Protein 1D5D (pdb70)

Nearest PDB structures (foldseek):
  1d5d-assembly1_A  TM=1.077E+00  e=5.000E-01  unclas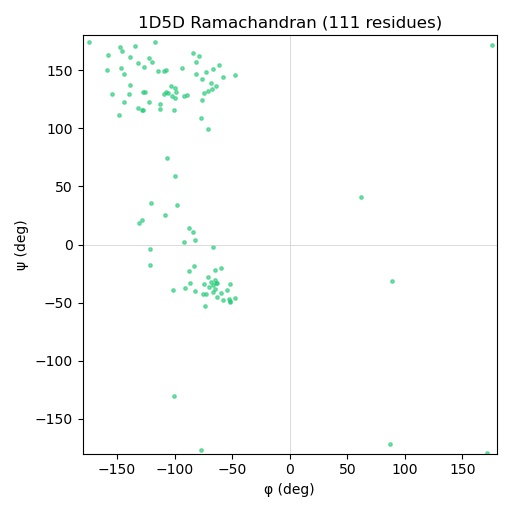sified
  1cjq-assembly1_A  TM=9.920E-01  e=6.832E-01  synthetic construct
  1cjq-assembly2_A  TM=9.920E-01  e=6.832E-01  synthetic construct
  1cjq-assembly2_A-2  TM=9.920E-01  e=6.832E-01  synthetic construct
  1fev-assembly2_A  TM=1.065E+00  e=8.634E-01  unclassified

Solvent-accessible surface area: 6721 Å² total

InterPro domains:
  IPR001427 Pancreatic ribonuclease [PR00794] (52-71)
  IPR001427 Pancreatic ribonuclease [PR00794] (72-91)
  IPR001427 Pancreatic ribonuclease [PR00794] (97-115)
  IPR001427 Pancreatic ribonuclease [PR00794] (119-141)
  IPR001427 Pancreatic ribonuclease [PTHR11437] (7-149)
  IPR023411 Ribonuclease A, active site [PS00127] (66-72)
  IPR023412 Ribonuclease A-domain [PF00074] (30-147)
  IPR023412 Ribonuclease A-domain [S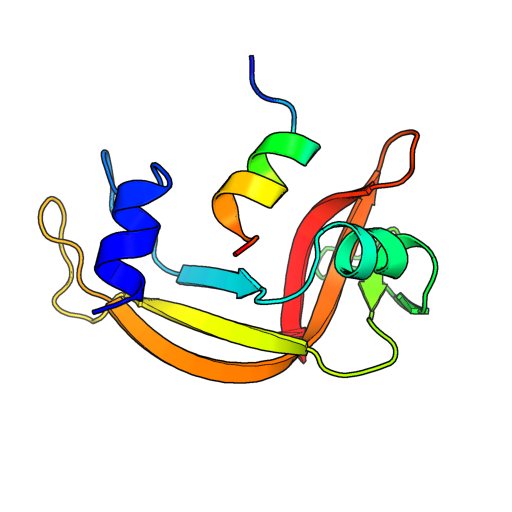M00092] (27-150)
  IPR036816 Ribonuclease A-lik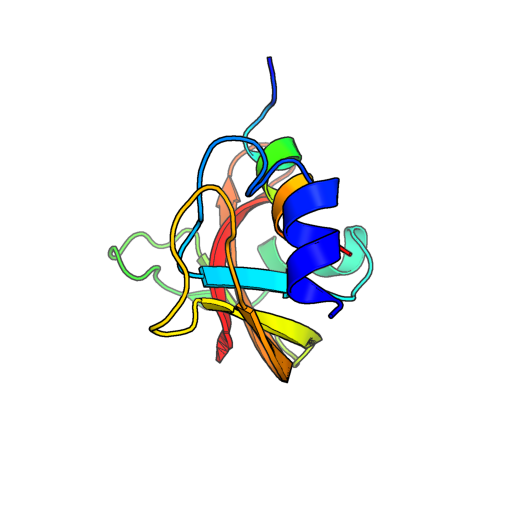e domain superfamily [G3DSA:3.10.130.10] (26-150)
  IPR036816 Ribonuclease A-like domain superfamily [SSF54076] (27-150)

Structure (mmCIF, N/CA/C/O backbone):
data_1D5D
#
_entry.id   1D5D
#
_cell.length_a   44.840
_cell.length_b   44.840
_cell.length_c   98.000
_cell.angle_alpha   90.00
_cell.angle_beta   90.00
_cell.angle_gamma   120.00
#
_symmetry.space_group_name_H-M   'P 31 2 1'
#
loop_
_entity.id
_entity.type
_entity.pdbx_description
1 polymer 'S PEPTIDE'
2 polymer 'RNASE S'
3 non-polymer 'SULFATE ION'
4 water water
#
loop_
_atom_site.group_PDB
_atom_site.id
_atom_site.type_symbol
_atom_site.label_atom_id
_atom_site.label_alt_id
_atom_site.label_comp_id
_atom_site.label_asym_id
_atom_site.label_entity_id
_atom_site.label_seq_id
_atom_site.pdbx_PDB_ins_code
_atom_site.Cartn_x
_atom_site.Cartn_y
_atom_site.Cartn_z
_atom_site.occupancy
_atom_site.B_iso_or_equiv
_atom_site.auth_seq_id
_atom_site.auth_comp_id
_atom_site.auth_asym_id
_atom_site.auth_atom_id
_atom_site.pdbx_PDB_model_num
ATOM 1 N N . LYS A 1 1 ? -12.826 8.497 19.612 1.00 57.49 1 LYS A N 1
ATOM 2 C CA . LYS A 1 1 ? -14.244 8.116 19.328 1.00 56.96 1 LYS A CA 1
ATOM 3 C C . LYS A 1 1 ? -14.411 6.591 19.323 1.00 52.61 1 LYS A C 1
ATOM 4 O O . LYS A 1 1 ? -14.700 5.980 20.356 1.00 52.75 1 LYS A O 1
ATOM 16 N N . GLU A 1 2 ? -14.218 5.991 18.151 1.00 45.53 2 GLU A N 1
ATOM 17 C CA . GLU A 1 2 ? -14.341 4.550 17.973 1.00 38.55 2 GLU A CA 1
ATOM 18 C C . GLU A 1 2 ? -12.956 3.904 18.006 1.00 33.31 2 GLU A C 1
ATOM 19 O O . GLU A 1 2 ? -12.032 4.367 17.339 1.00 35.26 2 GLU A O 1
ATOM 26 N N . THR A 1 3 ? -12.812 2.841 18.788 1.00 26.99 3 THR A N 1
ATOM 27 C CA . THR A 1 3 ? -11.536 2.139 18.884 1.00 25.37 3 THR A CA 1
ATOM 28 C C . THR A 1 3 ? -11.324 1.232 17.674 1.00 20.89 3 THR A C 1
ATOM 29 O O . THR A 1 3 ? -12.271 0.900 16.971 1.00 22.62 3 THR A O 1
ATOM 35 N N . ALA A 1 4 ? -10.079 0.823 17.454 1.00 18.60 4 ALA A N 1
ATOM 36 C CA . ALA A 1 4 ? -9.727 -0.037 16.331 1.00 19.58 4 ALA A CA 1
ATOM 37 C C . ALA A 1 4 ? -10.378 -1.394 16.463 1.00 18.68 4 ALA A C 1
ATOM 38 O O . ALA A 1 4 ? -10.685 -2.044 15.469 1.00 24.31 4 ALA A O 1
ATOM 41 N N . ALA A 1 5 ? -10.583 -1.821 17.700 1.00 17.58 5 ALA A N 1
ATOM 42 C CA . ALA A 1 5 ? -11.207 -3.107 17.961 1.00 17.57 5 ALA A CA 1
ATOM 43 C C . ALA A 1 5 ? -12.708 -3.023 17.682 1.00 16.15 5 ALA A C 1
ATOM 44 O O . ALA A 1 5 ? -13.307 -3.992 17.242 1.00 18.56 5 ALA A O 1
ATOM 47 N N . ALA A 1 6 ? -13.308 -1.863 17.941 1.00 15.56 6 ALA A N 1
ATOM 48 C CA . ALA A 1 6 ? -14.732 -1.661 17.697 1.00 13.63 6 ALA A CA 1
ATOM 49 C C . ALA A 1 6 ? -14.994 -1.560 16.198 1.00 15.49 6 ALA A C 1
ATOM 50 O O . ALA A 1 6 ? -15.961 -2.124 15.688 1.00 16.82 6 ALA A O 1
ATOM 53 N N . LYS A 1 7 ? -14.127 -0.828 15.502 1.00 16.44 7 LYS A N 1
ATOM 54 C CA . LYS A 1 7 ? -14.237 -0.629 14.057 1.00 15.66 7 LYS A CA 1
ATOM 55 C C . LYS A 1 7 ? -14.220 -1.974 13.349 1.00 17.89 7 LYS A C 1
ATOM 56 O O . LYS A 1 7 ? -15.052 -2.251 12.481 1.00 16.43 7 LYS A O 1
ATOM 66 N N . MET A 1 8 ? -13.260 -2.806 13.735 1.00 18.86 8 MET A N 1
ATOM 67 C CA . MET A 1 8 ? -13.125 -4.139 13.174 1.00 18.81 8 MET A CA 1
ATOM 68 C C . MET A 1 8 ? -14.440 -4.917 13.270 1.00 19.45 8 MET A C 1
ATOM 69 O O . MET A 1 8 ? -14.875 -5.504 12.291 1.00 22.08 8 MET A O 1
ATOM 75 N N . GLU A 1 9 ? -15.084 -4.904 14.437 1.00 20.70 9 GLU A N 1
ATOM 76 C CA . GLU A 1 9 ? -16.342 -5.636 14.629 1.00 18.50 9 GLU A CA 1
ATOM 77 C C . GLU A 1 9 ? -17.488 -5.067 13.803 1.00 17.00 9 GLU A C 1
ATOM 78 O O . GLU A 1 9 ? -18.300 -5.808 13.250 1.00 20.97 9 GLU A O 1
ATOM 85 N N . ARG A 1 10 ? -17.566 -3.748 13.734 1.00 17.84 10 ARG A N 1
ATOM 86 C CA . ARG A 1 10 ? -18.627 -3.106 12.982 1.00 16.01 10 ARG A CA 1
ATOM 87 C C . ARG A 1 10 ? -18.475 -3.337 11.478 1.00 15.43 10 ARG A C 1
ATOM 88 O O . ARG A 1 10 ? -19.452 -3.439 10.754 1.00 15.59 10 ARG A O 1
ATOM 102 N N . GLN A 1 11 ? -17.239 -3.436 11.016 1.00 16.29 11 GLN A N 1
AT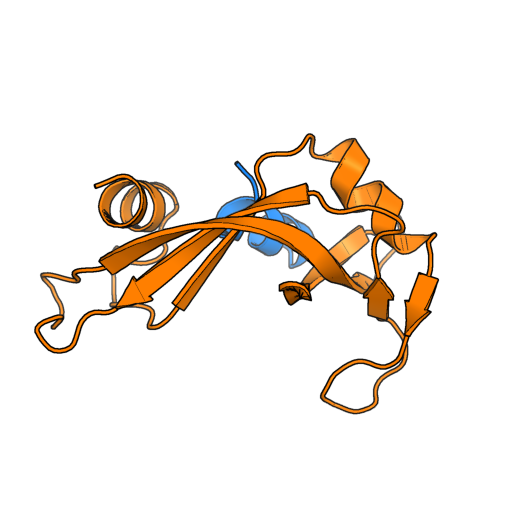OM 103 C CA . GLN A 1 11 ? -16.979 -3.622 9.598 1.00 14.89 11 GLN A CA 1
ATOM 104 C C . GLN A 1 11 ? -16.980 -5.056 9.109 1.00 12.91 11 GLN A C 1
ATOM 105 O O . GLN A 1 11 ? -17.355 -5.311 7.973 1.00 13.82 11 GLN A O 1
ATOM 114 N N . HIS A 1 12 ? -16.545 -5.988 9.956 1.00 13.75 12 HIS A N 1
ATOM 115 C CA . HIS A 1 12 ? -16.436 -7.392 9.564 1.00 12.74 12 HIS A CA 1
ATOM 116 C C . HIS A 1 12 ? -17.209 -8.454 10.329 1.00 12.62 12 HIS A C 1
ATOM 117 O O . HIS A 1 12 ? -17.154 -9.618 9.949 1.00 16.27 12 HIS A O 1
ATOM 127 N N . LEU A 1 13 ? -17.913 -8.104 11.394 1.00 12.26 13 LEU A N 1
ATOM 128 C CA . LEU A 1 13 ? -18.616 -9.141 12.140 1.00 15.30 13 LEU A CA 1
ATOM 129 C C . LEU A 1 13 ? -20.123 -9.144 11.917 1.00 17.05 13 LEU A C 1
ATOM 130 O O . LEU A 1 13 ? -20.779 -8.109 11.997 1.00 19.52 13 LEU A O 1
ATOM 136 N N . ASP A 1 14 ? -20.659 -10.320 11.617 1.00 18.06 14 ASP A N 1
ATOM 137 C CA . ASP A 1 14 ? -22.086 -10.487 11.422 1.00 18.79 14 ASP A CA 1
ATOM 138 C C . ASP A 1 14 ? -22.455 -11.849 11.983 1.00 22.62 14 ASP A C 1
ATOM 139 O O . ASP A 1 14 ? -22.865 -12.749 11.249 1.00 24.02 14 ASP A O 1
ATOM 155 N N . ASN B 2 1 ? -29.962 -7.605 -1.997 1.00 31.03 24 ASN B N 1
ATOM 156 C CA . ASN B 2 1 ? -28.537 -8.048 -2.037 1.00 29.97 24 ASN B CA 1
ATOM 157 C C . ASN B 2 1 ? -27.918 -7.810 -0.661 1.00 26.49 24 ASN B C 1
ATOM 158 O O . ASN B 2 1 ? -27.758 -6.666 -0.228 1.00 24.49 24 ASN B O 1
ATOM 168 N N . TYR B 2 2 ? -27.579 -8.896 0.025 1.00 22.95 25 TYR B N 1
ATOM 169 C CA . TYR B 2 2 ? -26.997 -8.812 1.361 1.00 20.10 25 TYR B CA 1
ATOM 170 C C . TYR B 2 2 ? -25.845 -7.804 1.476 1.00 21.75 25 TYR B C 1
ATOM 171 O O . TYR B 2 2 ? -25.800 -7.009 2.422 1.00 22.35 25 TYR B O 1
ATOM 182 N N . CYS B 2 3 ? -24.927 -7.834 0.510 1.00 20.83 26 CYS B N 1
ATOM 183 C CA . CYS B 2 3 ? -23.761 -6.947 0.518 1.00 18.02 26 CYS B CA 1
ATOM 184 C C . CYS B 2 3 ? -24.112 -5.473 0.430 1.00 17.66 26 CYS B C 1
ATOM 185 O O . CYS B 2 3 ? -23.562 -4.648 1.151 1.00 18.07 26 CYS B O 1
ATOM 189 N N . ASN B 2 4 ? -25.026 -5.134 -0.460 1.00 16.53 27 ASN B N 1
ATOM 190 C CA . ASN B 2 4 ? -25.405 -3.745 -0.599 1.00 16.64 27 ASN B CA 1
ATOM 191 C C . ASN B 2 4 ? -26.078 -3.226 0.659 1.00 17.15 27 ASN B C 1
ATOM 192 O O . ASN B 2 4 ? -25.855 -2.088 1.059 1.00 17.94 27 ASN B O 1
ATOM 200 N N . GLN B 2 5 ? -26.902 -4.063 1.281 1.00 18.76 28 GLN B N 1
ATOM 201 C CA . GLN B 2 5 ? -27.626 -3.657 2.480 1.00 19.52 28 GLN B CA 1
ATOM 202 C C . GLN B 2 5 ? -26.761 -3.604 3.736 1.00 19.83 28 GLN B C 1
ATOM 203 O O . GLN B 2 5 ? -26.872 -2.662 4.522 1.00 18.43 28 GLN B O 1
ATOM 212 N N . MET B 2 6 ? -25.898 -4.601 3.921 1.00 20.30 29 MET B N 1
ATOM 213 C CA . MET B 2 6 ? -25.024 -4.647 5.094 1.00 18.64 29 MET B CA 1
ATOM 214 C C . MET B 2 6 ? -23.938 -3.570 5.060 1.00 20.65 29 MET B C 1
ATOM 215 O O . MET B 2 6 ? -23.566 -3.007 6.092 1.00 24.28 29 MET B O 1
ATOM 221 N N . MET B 2 7 ? -23.421 -3.294 3.868 1.00 20.89 30 MET B N 1
ATOM 222 C CA . MET B 2 7 ? -22.384 -2.284 3.707 1.00 16.40 30 MET B CA 1
ATOM 223 C C . MET B 2 7 ? -22.981 -0.919 4.034 1.00 17.53 30 MET B C 1
ATOM 224 O O . MET B 2 7 ? -22.318 -0.045 4.586 1.00 14.89 30 MET B O 1
ATOM 230 N N . LYS B 2 8 ? -24.247 -0.748 3.681 1.00 19.68 31 LYS B N 1
ATOM 231 C CA . LYS B 2 8 ? -24.957 0.492 3.936 1.00 23.86 31 LYS B CA 1
ATOM 232 C C . LYS B 2 8 ? -25.281 0.585 5.422 1.00 22.89 31 LYS B C 1
ATOM 233 O O . LYS B 2 8 ? -24.955 1.576 6.075 1.00 23.66 31 LYS B O 1
ATOM 243 N N . SER B 2 9 ? -25.910 -0.468 5.942 1.00 21.48 32 SER B N 1
ATOM 244 C CA . SER B 2 9 ? -26.297 -0.551 7.349 1.00 21.08 32 SER B CA 1
ATOM 245 C C . SER B 2 9 ? -25.152 -0.329 8.330 1.00 20.27 32 SER B C 1
ATOM 246 O O . SER B 2 9 ? -25.333 0.310 9.369 1.00 20.12 32 SER B O 1
ATOM 251 N N . ARG B 2 10 ? -23.977 -0.857 7.997 1.00 21.20 33 ARG B N 1
ATOM 252 C CA . ARG B 2 10 ? -22.820 -0.749 8.871 1.00 18.22 33 ARG B CA 1
ATOM 253 C C . ARG B 2 10 ? -21.990 0.503 8.674 1.00 20.98 33 ARG B C 1
ATOM 254 O O . ARG B 2 10 ? -20.867 0.590 9.174 1.00 22.27 33 ARG B O 1
ATOM 268 N N . ASN B 2 11 ? -22.549 1.476 7.957 1.00 22.75 34 ASN B N 1
ATOM 269 C CA . ASN B 2 11 ? -21.867 2.746 7.714 1.00 22.72 34 ASN B CA 1
ATOM 270 C C . ASN B 2 11 ? -20.562 2.569 6.945 1.00 22.32 34 ASN B C 1
ATOM 271 O O . ASN B 2 11 ? -19.556 3.222 7.236 1.00 18.97 34 ASN B O 1
ATOM 279 N N . LEU B 2 12 ? -20.581 1.683 5.956 1.00 22.69 35 LEU B N 1
ATOM 280 C CA . LEU B 2 12 ? -19.395 1.443 5.152 1.00 18.30 35 LEU B CA 1
ATOM 281 C C . LEU B 2 12 ? -19.542 2.179 3.821 1.00 21.72 35 LEU B C 1
ATOM 282 O O . LEU B 2 12 ? -18.585 2.759 3.316 1.00 22.09 35 LEU B O 1
ATOM 288 N N . THR B 2 13 ? -20.744 2.171 3.258 1.00 23.19 36 THR B N 1
ATOM 289 C CA . THR B 2 13 ? -20.958 2.838 1.986 1.00 25.45 36 THR B CA 1
ATOM 290 C C . THR B 2 13 ? -22.008 3.935 2.044 1.00 27.07 36 THR B C 1
ATOM 291 O O . THR B 2 13 ? -22.756 4.135 1.086 1.00 27.28 36 THR B O 1
ATOM 297 N N . LYS B 2 14 ? -22.067 4.648 3.162 1.00 25.32 37 LYS B N 1
ATOM 298 C CA . LYS B 2 14 ? -23.030 5.721 3.299 1.00 23.20 37 LYS B CA 1
ATOM 299 C C . LYS B 2 14 ? -22.463 7.027 2.763 1.00 22.07 37 LYS B C 1
ATOM 300 O O . LYS B 2 14 ? -23.214 7.925 2.394 1.00 23.90 37 LYS B O 1
ATOM 310 N N . ASP B 2 15 ? -21.139 7.135 2.704 1.00 22.52 38 ASP B N 1
ATOM 311 C CA . ASP B 2 15 ? -20.511 8.360 2.207 1.00 22.20 38 ASP B CA 1
ATOM 312 C C . ASP B 2 15 ? -19.430 8.090 1.163 1.00 21.32 38 ASP B C 1
ATOM 313 O O . ASP B 2 15 ? -18.600 8.953 0.883 1.00 21.15 38 ASP B O 1
ATOM 319 N N . ARG B 2 16 ? -19.458 6.895 0.583 1.00 20.42 39 ARG B N 1
ATOM 320 C CA . ARG B 2 16 ? -18.484 6.499 -0.424 1.00 21.93 39 ARG B CA 1
ATOM 321 C C . ARG B 2 16 ? -18.758 5.048 -0.787 1.00 22.30 39 ARG B C 1
ATOM 322 O O . ARG B 2 16 ? -19.570 4.392 -0.136 1.00 23.29 39 ARG B O 1
ATOM 336 N N . CYS B 2 17 ? -18.084 4.550 -1.822 1.00 18.58 40 CYS B N 1
ATOM 337 C CA . CYS B 2 17 ? -18.231 3.154 -2.216 1.00 20.07 40 CYS B CA 1
ATOM 338 C C . CYS B 2 17 ? -16.894 2.485 -1.923 1.00 19.81 40 CYS B C 1
ATOM 339 O O . CYS B 2 17 ? -15.862 2.903 -2.435 1.00 17.75 40 CYS B O 1
ATOM 343 N N . LYS B 2 18 ? -16.919 1.468 -1.070 1.00 23.78 41 LYS B N 1
ATOM 344 C CA . LYS B 2 18 ? -15.716 0.728 -0.697 1.00 24.98 41 LYS B CA 1
ATOM 345 C C . LYS B 2 18 ? -15.592 -0.457 -1.662 1.00 25.68 41 LYS B C 1
ATOM 346 O O . LYS B 2 18 ? -16.536 -1.223 -1.827 1.00 32.31 41 LYS B O 1
ATOM 356 N N . PRO B 2 19 ? -14.423 -0.621 -2.306 1.00 26.06 42 PRO B N 1
ATOM 357 C CA . PRO B 2 19 ? -14.166 -1.707 -3.266 1.00 25.76 42 PRO B CA 1
ATOM 358 C C . PRO B 2 19 ? -14.462 -3.134 -2.803 1.00 24.47 42 PRO B C 1
ATOM 359 O O . PRO B 2 19 ? -15.123 -3.897 -3.507 1.00 25.33 42 PRO B O 1
ATOM 363 N N . VAL B 2 20 ? -13.960 -3.501 -1.630 1.00 20.08 43 VAL B N 1
ATOM 364 C CA . VAL B 2 20 ? -14.172 -4.844 -1.116 1.00 20.26 43 VAL B CA 1
ATOM 365 C C . VAL B 2 20 ? -14.275 -4.860 0.399 1.00 20.64 43 VAL B C 1
ATOM 366 O O . VAL B 2 20 ? -13.709 -4.018 1.077 1.00 13.52 43 VAL B O 1
ATOM 371 N N . ASN B 2 21 ? -15.003 -5.833 0.925 1.00 22.10 44 ASN B N 1
ATOM 372 C CA . ASN B 2 21 ? -15.146 -5.981 2.362 1.00 19.89 44 ASN B CA 1
ATOM 373 C C . ASN B 2 21 ? -15.567 -7.418 2.663 1.00 19.76 44 ASN B C 1
ATOM 374 O O . ASN B 2 21 ? -16.223 -8.051 1.841 1.00 20.87 44 ASN B O 1
ATOM 382 N N . THR B 2 22 ? -15.178 -7.931 3.828 1.00 16.28 45 THR B N 1
ATOM 383 C CA . THR B 2 22 ? -15.529 -9.289 4.214 1.00 16.83 45 THR B CA 1
ATOM 384 C C . THR B 2 22 ? -16.232 -9.351 5.564 1.00 18.32 45 THR B C 1
ATOM 385 O O . THR B 2 22 ? -15.779 -8.749 6.5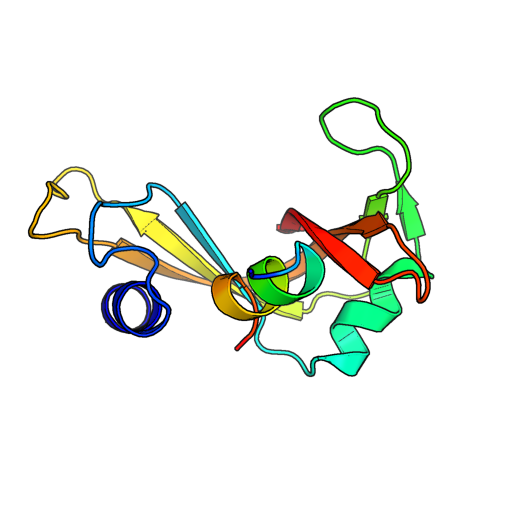46 1.00 16.58 45 THR B O 1
ATOM 391 N N . PHE B 2 23 ? -17.348 -10.083 5.589 1.00 16.77 46 PHE B N 1
ATOM 392 C CA . PHE B 2 23 ? -18.153 -10.283 6.791 1.00 13.90 46 PHE B CA 1
ATOM 393 C C . PHE B 2 23 ? -17.975 -11.719 7.296 1.00 13.18 46 PHE B C 1
ATOM 394 O O . PHE B 2 23 ? -18.073 -12.668 6.525 1.00 8.69 46 PHE B O 1
ATOM 403 N N . VAL B 2 24 ? -17.716 -11.877 8.590 1.00 13.06 47 VAL B N 1
ATOM 404 C CA . VAL B 2 24 ? -17.546 -13.209 9.182 1.00 12.61 47 VAL B CA 1
ATOM 405 C C . VAL B 2 24 ? -18.834 -13.572 9.926 1.00 12.46 47 VAL B C 1
ATOM 406 O O . VAL B 2 24 ? -19.325 -12.800 10.752 1.00 14.13 47 VAL B O 1
ATOM 411 N N . HIS B 2 25 ? -19.387 -14.740 9.618 1.00 14.36 48 HIS B N 1
ATOM 412 C CA . HIS B 2 25 ? -20.623 -15.185 10.251 1.00 18.45 48 HIS B CA 1
ATOM 413 C C . HIS B 2 25 ? -20.340 -16.161 11.370 1.00 21.69 48 HIS B C 1
ATOM 414 O O . HIS B 2 25 ? -20.805 -17.303 11.335 1.00 23.93 48 HIS B O 1
ATOM 424 N N . GLU B 2 26 ? -19.568 -15.719 12.357 1.00 21.40 49 GLU B N 1
ATOM 425 C CA . GLU B 2 26 ? -19.246 -16.560 13.503 1.00 20.42 49 GLU B CA 1
ATOM 426 C C . GLU B 2 26 ? -19.441 -15.707 14.748 1.00 17.89 49 GLU B C 1
ATOM 427 O O . GLU B 2 26 ? -19.641 -14.499 14.643 1.00 15.97 49 GLU B O 1
ATOM 434 N N . SER B 2 27 ? -19.385 -16.325 15.921 1.00 18.00 50 SER B N 1
ATOM 435 C CA . SER B 2 27 ? -19.566 -15.573 17.154 1.00 18.02 50 SER B CA 1
ATOM 436 C C . SER B 2 27 ? -18.351 -14.693 17.463 1.00 16.66 50 SER B C 1
ATOM 437 O O . SER B 2 27 ? -17.219 -15.025 17.115 1.00 20.54 50 SER B O 1
ATOM 442 N N . LEU B 2 28 ? -18.598 -13.557 18.108 1.00 15.93 51 LEU B N 1
ATOM 443 C CA . LEU B 2 28 ? -17.532 -12.625 18.456 1.00 15.43 51 LEU B CA 1
ATOM 444 C C . LEU B 2 28 ? -16.396 -13.303 19.199 1.00 14.68 51 LEU B C 1
ATOM 445 O O . LEU B 2 28 ? -15.233 -13.118 18.856 1.00 17.68 51 LEU B O 1
ATOM 451 N N . ALA B 2 29 ? -16.735 -14.084 20.218 1.00 14.93 52 ALA B N 1
ATOM 452 C CA . ALA B 2 29 ? -15.729 -14.766 21.020 1.00 14.19 52 ALA B CA 1
ATOM 453 C C . ALA B 2 29 ? -14.930 -15.794 20.231 1.00 11.83 52 ALA B C 1
ATOM 454 O O . ALA B 2 29 ? -13.750 -16.000 20.495 1.00 14.61 52 ALA B O 1
ATOM 457 N N . ASP B 2 30 ? -15.570 -16.433 19.259 1.00 10.40 53 ASP B N 1
ATOM 458 C CA . ASP B 2 30 ? -14.899 -17.438 18.448 1.00 10.90 53 ASP B CA 1
ATOM 459 C C . ASP B 2 30 ? -13.881 -16.819 17.507 1.00 11.03 53 ASP B C 1
ATOM 460 O O . ASP B 2 30 ? -12.909 -17.463 17.128 1.00 13.89 53 ASP B O 1
ATOM 466 N N . VAL B 2 31 ? -14.121 -15.575 17.113 1.00 14.46 54 VAL B N 1
ATOM 467 C CA . VAL B 2 31 ? -13.217 -14.859 16.224 1.00 14.67 54 VAL B CA 1
ATOM 468 C C . VAL B 2 31 ? -12.065 -14.263 17.033 1.00 14.13 54 VAL B C 1
ATOM 469 O O . VAL B 2 31 ? -10.916 -14.286 16.591 1.00 17.55 54 VAL B O 1
ATOM 474 N N . GLN B 2 32 ? -12.376 -13.736 18.218 1.00 13.35 55 GLN B N 1
ATOM 475 C CA . GLN B 2 32 ? -11.358 -13.156 19.096 1.00 15.77 55 GLN B CA 1
ATOM 476 C C . GLN B 2 32 ? -10.381 -14.253 19.508 1.00 15.21 55 GLN B C 1
ATOM 477 O O . GLN B 2 32 ? -9.188 -14.006 19.684 1.00 19.93 55 GLN B O 1
ATOM 486 N N . ALA B 2 33 ? -10.898 -15.470 19.646 1.00 14.69 56 ALA B N 1
ATOM 487 C CA . ALA B 2 33 ? -10.079 -16.621 20.015 1.00 13.64 56 ALA B CA 1
ATOM 488 C C . ALA B 2 33 ? -8.958 -16.894 19.007 1.00 14.03 56 ALA B C 1
ATOM 489 O O . ALA B 2 33 ? -7.979 -17.567 19.334 1.00 16.41 56 ALA B O 1
ATOM 492 N N . VAL B 2 34 ? -9.091 -16.380 17.784 1.00 16.29 57 VAL B N 1
ATOM 493 C CA . VAL B 2 34 ? -8.066 -16.610 16.767 1.00 13.61 57 VAL B CA 1
ATOM 494 C C . VAL B 2 34 ? -6.724 -15.971 17.135 1.00 13.13 57 VAL B C 1
ATOM 495 O O . VAL B 2 34 ? -5.680 -16.401 16.661 1.00 16.95 57 VAL B O 1
ATOM 500 N N . CYS B 2 35 ? -6.748 -14.968 18.008 1.00 14.60 58 CYS B N 1
ATOM 501 C CA . CYS B 2 35 ? -5.517 -14.283 18.410 1.00 15.58 58 CYS B CA 1
ATOM 502 C C . CYS B 2 35 ? -4.537 -15.128 19.209 1.00 17.39 58 CYS B C 1
ATOM 503 O O . CYS B 2 35 ? -3.457 -14.653 19.577 1.00 18.16 58 CYS B O 1
ATOM 507 N N . SER B 2 36 ? -4.913 -16.369 19.492 1.00 15.48 59 SER B N 1
ATOM 508 C CA . SER B 2 36 ? -4.024 -17.262 20.215 1.00 15.59 59 SER B CA 1
ATOM 509 C C . SER B 2 36 ? -3.887 -18.583 19.453 1.00 15.40 59 SER B C 1
ATOM 510 O O . SER B 2 36 ? -3.517 -19.611 20.015 1.00 16.34 59 SER B O 1
ATOM 515 N N . GLN B 2 37 ? -4.179 -18.552 18.159 1.00 16.62 60 GLN B N 1
ATOM 516 C CA . GLN B 2 37 ? -4.063 -19.756 17.367 1.00 18.57 60 GLN B CA 1
ATOM 517 C C . GLN B 2 37 ? -2.760 -19.777 16.559 1.00 22.92 60 GLN B C 1
ATOM 518 O O . GLN B 2 37 ? -1.694 -19.524 17.127 1.00 27.03 60 GLN B O 1
ATOM 527 N N . LYS B 2 38 ? -2.812 -20.057 15.260 1.00 23.73 61 LYS B N 1
ATOM 528 C CA . LYS B 2 38 ? -1.575 -20.119 14.478 1.00 23.43 61 LYS B CA 1
ATOM 529 C C . LYS B 2 38 ? -0.944 -18.781 14.076 1.00 25.76 61 LYS B C 1
ATOM 530 O O . LYS B 2 38 ? -1.459 -18.065 13.224 1.00 23.92 61 LYS B O 1
ATOM 540 N N . ASN B 2 39 ? 0.189 -18.460 14.693 1.00 27.20 62 ASN B N 1
ATOM 541 C CA . ASN B 2 39 ? 0.901 -17.227 14.387 1.00 27.92 62 ASN B CA 1
ATOM 542 C C . ASN B 2 39 ? 1.536 -17.311 13.006 1.00 26.56 62 ASN B C 1
ATOM 543 O O . ASN B 2 39 ? 2.197 -18.284 12.663 1.00 29.21 62 ASN B O 1
ATOM 551 N N . VAL B 2 40 ? 1.338 -16.273 12.217 1.00 26.90 63 VAL B N 1
ATOM 552 C CA . VAL B 2 40 ? 1.893 -16.235 10.883 1.00 26.59 63 VAL B CA 1
ATOM 553 C C . VAL B 2 40 ? 2.246 -14.783 10.603 1.00 28.53 63 VAL B C 1
ATOM 554 O O . VAL B 2 40 ? 1.832 -13.891 11.350 1.00 29.18 63 VAL B O 1
ATOM 559 N N . ALA B 2 41 ? 3.019 -14.541 9.549 1.00 28.18 64 ALA B N 1
ATOM 560 C CA . ALA B 2 41 ? 3.405 -13.176 9.196 1.00 27.82 64 ALA B CA 1
ATOM 561 C C . ALA B 2 41 ? 2.291 -12.494 8.411 1.00 27.66 64 ALA B C 1
ATOM 562 O O . ALA B 2 41 ? 1.567 -13.140 7.660 1.00 31.21 64 ALA B O 1
ATOM 565 N N . CYS B 2 42 ? 2.154 -11.185 8.591 1.00 27.12 65 CYS B N 1
ATOM 566 C CA . CYS B 2 42 ? 1.146 -10.408 7.879 1.00 25.19 65 CYS B CA 1
ATOM 567 C C . CYS B 2 42 ? 1.740 -10.046 6.515 1.00 28.30 65 CYS B C 1
ATOM 568 O O . CYS B 2 42 ? 2.948 -10.169 6.318 1.00 28.58 65 CYS B O 1
ATOM 572 N N . LYS B 2 43 ? 0.898 -9.608 5.582 1.00 29.89 66 LYS B N 1
ATOM 573 C CA . LYS B 2 43 ? 1.350 -9.224 4.244 1.00 32.60 66 LYS B CA 1
ATOM 574 C C . LYS B 2 43 ? 2.498 -8.215 4.292 1.00 35.52 66 LYS B C 1
ATOM 575 O O . LYS B 2 43 ? 3.390 -8.224 3.442 1.00 39.12 66 LYS B O 1
ATOM 585 N N . ASN B 2 44 ? 2.464 -7.341 5.289 1.00 37.50 67 ASN B N 1
ATOM 586 C CA . ASN B 2 44 ? 3.488 -6.322 5.447 1.00 41.89 67 ASN B CA 1
ATOM 587 C C . ASN B 2 44 ? 4.712 -6.859 6.181 1.00 45.05 67 ASN B C 1
ATOM 588 O O . ASN B 2 44 ? 5.585 -6.091 6.592 1.00 47.17 67 ASN B O 1
ATOM 596 N N . GLY B 2 45 ? 4.769 -8.175 6.355 1.00 47.13 68 GLY B N 1
ATOM 597 C CA . GLY B 2 45 ? 5.894 -8.775 7.046 1.00 45.25 68 GLY B CA 1
ATOM 598 C C . GLY B 2 45 ? 5.713 -8.873 8.549 1.00 45.62 68 GLY B C 1
ATOM 599 O O . GLY B 2 45 ? 6.233 -9.804 9.164 1.00 48.17 68 GLY B O 1
ATOM 601 N N . GLN B 2 46 ? 4.989 -7.921 9.142 1.00 46.22 69 GLN B N 1
ATOM 602 C CA . GLN B 2 46 ? 4.741 -7.910 10.591 1.00 43.09 69 GLN B CA 1
ATOM 603 C C . GLN B 2 46 ? 4.304 -9.296 11.060 1.00 41.60 69 GLN B C 1
ATOM 604 O O . GLN B 2 46 ? 3.618 -10.007 10.332 1.00 40.61 69 GLN B O 1
ATOM 613 N N . THR B 2 47 ? 4.685 -9.684 12.272 1.00 39.47 70 THR B N 1
ATOM 614 C CA . THR B 2 47 ? 4.325 -11.011 12.747 1.00 41.69 70 THR B CA 1
ATOM 615 C C . THR B 2 47 ? 3.261 -11.108 13.833 1.00 38.16 70 THR B C 1
ATOM 616 O O . THR B 2 47 ? 3.230 -12.078 14.592 1.00 39.50 70 THR B O 1
ATOM 622 N N . ASN B 2 48 ? 2.382 -10.119 13.915 1.00 33.65 71 ASN B N 1
ATOM 623 C CA . ASN B 2 48 ? 1.323 -10.185 14.907 1.00 27.87 71 ASN B CA 1
ATOM 624 C C . ASN B 2 48 ? 0.044 -10.691 14.242 1.00 26.51 71 ASN B C 1
ATOM 625 O O . ASN B 2 48 ? -1.058 -10.285 14.606 1.00 24.55 71 ASN B O 1
ATOM 633 N N . CYS B 2 49 ? 0.198 -11.585 13.265 1.00 26.04 72 CYS B N 1
ATOM 634 C CA . CYS B 2 49 ? -0.953 -12.152 12.564 1.00 23.08 72 CYS B CA 1
ATOM 635 C C . CYS B 2 49 ? -1.186 -13.599 12.968 1.00 21.62 72 CYS B C 1
ATOM 636 O O . CYS B 2 49 ? -0.246 -14.315 13.319 1.00 20.69 72 CYS B O 1
ATOM 640 N N . TYR B 2 50 ? -2.449 -14.018 12.921 1.00 19.18 73 TYR B N 1
ATOM 641 C CA . TYR B 2 50 ? -2.826 -15.366 13.310 1.00 18.92 73 TYR B CA 1
ATOM 642 C C . TYR B 2 50 ? -3.864 -15.972 12.381 1.00 17.02 73 TYR B C 1
ATOM 643 O O . TYR B 2 50 ? -4.838 -15.318 11.991 1.00 15.88 73 TYR B O 1
ATOM 654 N N . GLN B 2 51 ? -3.655 -17.241 12.055 1.00 17.78 74 GLN B N 1
ATOM 655 C CA . GLN B 2 51 ? -4.541 -17.985 11.174 1.00 18.96 74 GLN B CA 1
ATOM 656 C C . GLN B 2 51 ? -5.439 -18.946 11.954 1.00 19.98 74 GLN B C 1
ATOM 657 O O . GLN B 2 51 ? -4.980 -19.641 12.855 1.00 21.37 74 GLN B O 1
ATOM 666 N N . SER B 2 52 ? -6.719 -18.993 11.599 1.00 18.78 75 SER B N 1
ATOM 667 C CA . SER B 2 52 ? -7.647 -19.886 12.279 1.00 17.20 75 SER B CA 1
ATOM 668 C C . SER B 2 52 ? -7.327 -21.346 11.957 1.00 18.58 75 SER B C 1
ATOM 669 O O . SER B 2 52 ? -7.006 -21.687 10.815 1.00 18.17 75 SER B O 1
ATOM 674 N N . TYR B 2 53 ? -7.409 -22.207 12.966 1.00 18.08 76 TYR B N 1
ATOM 675 C CA . TYR B 2 53 ? -7.129 -23.624 12.771 1.00 17.51 76 TYR B CA 1
ATOM 676 C C . TYR B 2 53 ? -8.087 -24.206 11.744 1.00 16.47 76 TYR B C 1
ATOM 677 O O . TYR B 2 53 ? -7.685 -25.008 10.896 1.00 18.48 76 TYR B O 1
ATOM 688 N N . SER B 2 54 ? -9.356 -23.807 11.836 1.00 17.80 77 SER B N 1
ATOM 689 C CA . SER B 2 54 ? -10.383 -24.279 10.910 1.00 17.32 77 SER B CA 1
ATOM 690 C C . SER B 2 54 ? -11.002 -23.151 10.077 1.00 15.83 77 SER B C 1
ATOM 691 O O . SER B 2 54 ? -10.720 -21.971 10.278 1.00 12.32 77 SER B O 1
ATOM 696 N N . THR B 2 55 ? -11.848 -23.537 9.131 1.00 17.51 78 THR B N 1
ATOM 697 C CA . THR B 2 55 ? -12.503 -22.592 8.241 1.00 18.06 78 THR B CA 1
ATOM 698 C C . THR B 2 55 ? -13.715 -21.975 8.918 1.00 18.87 78 THR B C 1
ATOM 699 O O . THR B 2 55 ? -14.269 -22.543 9.859 1.00 22.38 78 THR B O 1
ATOM 705 N N . MET B 2 56 ? -14.118 -20.802 8.439 1.00 17.19 79 MET B N 1
ATOM 706 C CA . MET B 2 56 ? -15.262 -20.109 8.999 1.00 17.73 79 MET B CA 1
ATOM 707 C C . MET B 2 56 ? -16.162 -19.675 7.863 1.00 15.31 79 MET B C 1
ATOM 708 O O . MET B 2 56 ? -15.710 -19.531 6.733 1.00 16.80 79 MET B O 1
ATOM 714 N N . SER B 2 57 ? -17.438 -19.479 8.159 1.00 15.17 80 SER B N 1
ATOM 715 C CA . SER B 2 57 ? -18.397 -19.055 7.148 1.00 17.56 80 SER B CA 1
ATOM 716 C C . SER B 2 57 ? -18.222 -17.565 6.853 1.00 17.87 80 SER B C 1
ATOM 717 O O . SER B 2 57 ? -18.275 -16.732 7.759 1.00 16.59 80 SER B O 1
ATOM 722 N N . ILE B 2 58 ? -18.002 -17.215 5.594 1.00 16.38 81 ILE B N 1
ATOM 723 C CA . ILE B 2 58 ? -17.830 -15.807 5.281 1.00 17.16 81 ILE B CA 1
ATOM 724 C C . ILE B 2 58 ? -18.531 -15.374 4.009 1.00 16.20 81 ILE B C 1
ATOM 725 O O . ILE B 2 58 ? -18.903 -16.194 3.184 1.00 17.00 81 ILE B O 1
ATOM 731 N N . THR B 2 59 ? -18.727 -14.069 3.877 1.00 14.74 82 THR B N 1
ATOM 732 C CA . THR B 2 59 ? -19.351 -13.496 2.696 1.00 16.18 82 THR B CA 1
ATOM 733 C C . THR B 2 59 ? -18.436 -12.390 2.177 1.00 17.26 82 THR B C 1
ATOM 734 O O . THR B 2 59 ? -18.198 -11.388 2.857 1.00 18.42 82 THR B O 1
ATOM 740 N N . ASP B 2 60 ? -17.909 -12.591 0.975 1.00 19.13 83 ASP B N 1
ATOM 741 C CA . ASP B 2 60 ? -17.029 -11.619 0.353 1.00 15.70 83 ASP B CA 1
ATOM 742 C C . ASP B 2 60 ? -17.863 -10.632 -0.461 1.00 16.84 83 ASP B C 1
ATOM 743 O O . ASP B 2 60 ? -18.687 -11.039 -1.274 1.00 18.52 83 ASP B O 1
ATOM 749 N N . CYS B 2 61 ? -17.658 -9.336 -0.230 1.00 18.76 84 CYS B N 1
ATOM 750 C CA . CYS B 2 61 ? -18.392 -8.298 -0.951 1.00 18.53 84 CYS B CA 1
ATOM 751 C C . CYS B 2 61 ? -17.435 -7.535 -1.855 1.00 18.21 84 CYS B C 1
ATOM 752 O O . CYS B 2 61 ? -16.508 -6.881 -1.371 1.00 19.53 84 CYS B O 1
ATOM 756 N N . ARG B 2 62 ? -17.675 -7.617 -3.165 1.00 20.05 85 ARG B N 1
ATOM 757 C CA . ARG B 2 62 ? -16.830 -6.968 -4.169 1.00 16.16 85 ARG B CA 1
ATOM 758 C C . ARG B 2 62 ? -17.639 -6.100 -5.136 1.00 17.66 85 ARG B C 1
ATOM 759 O O . ARG B 2 62 ? -18.656 -6.535 -5.683 1.00 16.77 85 ARG B O 1
ATOM 773 N N . GLU B 2 63 ? -17.172 -4.869 -5.334 1.00 18.56 86 GLU B N 1
ATOM 774 C CA . GLU B 2 63 ? -17.824 -3.901 -6.217 1.00 23.56 86 GLU B CA 1
ATOM 775 C C . GLU B 2 63 ? -17.828 -4.340 -7.676 1.00 23.90 86 GLU B C 1
ATOM 776 O O . GLU B 2 63 ? -16.822 -4.814 -8.187 1.00 29.05 86 GLU B O 1
ATOM 783 N N . THR B 2 64 ? -18.950 -4.168 -8.357 1.00 23.85 87 THR B N 1
ATOM 784 C CA . THR B 2 64 ? -18.996 -4.533 -9.760 1.00 27.72 87 THR B CA 1
ATOM 785 C C . THR B 2 64 ? -18.286 -3.441 -10.566 1.00 29.39 87 THR B C 1
ATOM 786 O O . THR B 2 64 ? -17.737 -2.495 -10.000 1.00 26.88 87 THR B O 1
ATOM 792 N N . GLY B 2 65 ? -18.282 -3.578 -11.885 1.00 35.02 88 GLY B N 1
ATOM 793 C CA . GLY B 2 65 ? -17.632 -2.581 -12.714 1.00 36.94 88 GLY B CA 1
ATOM 794 C C . GLY B 2 65 ? -18.540 -1.394 -12.966 1.00 39.92 88 GLY B C 1
ATOM 795 O O . GLY B 2 65 ? -18.083 -0.317 -13.336 1.00 37.29 88 GLY B O 1
ATOM 797 N N . SER B 2 66 ? -19.835 -1.599 -12.753 1.00 44.75 89 SER B N 1
ATOM 798 C CA . SER B 2 66 ? -20.839 -0.560 -12.955 1.00 49.60 89 SER B CA 1
ATOM 799 C C . SER B 2 66 ? -21.103 0.238 -11.677 1.00 51.19 89 SER B C 1
ATOM 800 O O . SER B 2 66 ? -21.952 1.129 -11.653 1.00 54.99 89 SER B O 1
ATOM 805 N N . SER B 2 67 ? -20.381 -0.085 -10.613 1.00 46.90 90 SER B N 1
ATOM 806 C CA . SER B 2 67 ? -20.563 0.611 -9.352 1.00 40.93 90 SER B CA 1
ATOM 807 C C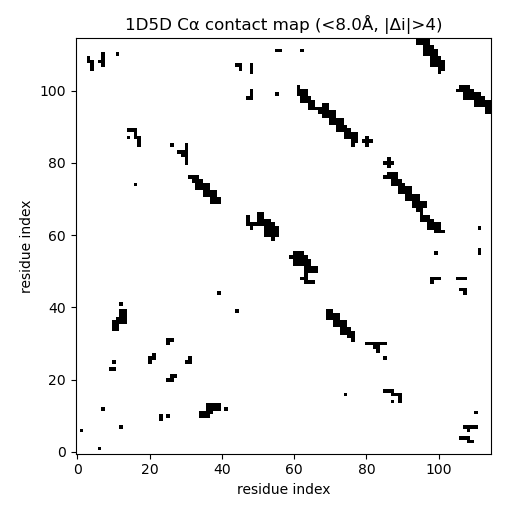 . SER B 2 67 ? -19.945 2.006 -9.396 1.00 37.77 90 SER B C 1
ATOM 808 O O . SER B 2 67 ? -18.787 2.180 -9.803 1.00 32.20 90 SER B O 1
ATOM 813 N N . LYS B 2 68 ? -20.741 2.988 -8.975 1.00 35.54 91 LYS B N 1
ATOM 814 C CA . LYS B 2 68 ? -20.327 4.386 -8.914 1.00 33.61 91 LYS B CA 1
ATOM 815 C C . LYS B 2 68 ? -21.139 5.126 -7.854 1.00 29.82 91 LYS B C 1
ATOM 816 O O . LYS B 2 68 ? -22.364 5.050 -7.840 1.00 30.18 91 LYS B O 1
ATOM 826 N N . TYR B 2 69 ? -20.455 5.833 -6.961 1.00 27.07 92 TYR B N 1
ATOM 827 C CA . TYR B 2 69 ? -21.134 6.590 -5.919 1.00 26.47 92 TYR B CA 1
ATOM 828 C C . TYR B 2 69 ? -22.073 7.587 -6.592 1.00 26.47 92 TYR B C 1
ATOM 829 O O . TYR B 2 69 ? -21.737 8.158 -7.627 1.00 28.10 92 TYR B O 1
ATOM 840 N N . PRO B 2 70 ? -23.251 7.841 -6.000 1.00 26.07 93 PRO B N 1
ATOM 841 C CA . PRO B 2 70 ? -23.805 7.300 -4.755 1.00 23.95 93 PRO B CA 1
ATOM 842 C C . PRO B 2 70 ? -24.494 5.932 -4.828 1.00 25.09 93 PRO B C 1
ATOM 843 O O . PRO B 2 70 ? -25.037 5.458 -3.828 1.00 26.46 93 PRO B O 1
ATOM 847 N N . ASN B 2 71 ? -24.466 5.292 -5.992 1.00 26.28 94 ASN B N 1
ATOM 848 C CA . ASN B 2 71 ? -25.111 3.993 -6.144 1.00 27.00 94 ASN B CA 1
ATOM 849 C C . ASN B 2 71 ? -24.132 2.838 -6.226 1.00 24.27 94 ASN B C 1
ATOM 850 O O . ASN B 2 71 ? -23.918 2.288 -7.300 1.00 26.63 94 ASN B O 1
ATOM 858 N N . CYS B 2 72 ? -23.537 2.461 -5.101 1.00 23.08 95 CYS B N 1
ATOM 859 C CA . CYS B 2 72 ? -22.594 1.351 -5.113 1.00 23.41 95 CYS B CA 1
ATOM 860 C C . CYS B 2 72 ? -23.327 0.052 -5.426 1.00 23.93 95 CYS B C 1
ATOM 861 O O . CYS B 2 72 ? -24.511 -0.090 -5.128 1.00 23.79 95 CYS B O 1
ATOM 865 N N . ALA B 2 73 ? -22.623 -0.891 -6.042 1.00 22.88 96 ALA B N 1
ATOM 866 C CA . ALA B 2 73 ? -23.211 -2.176 -6.396 1.00 22.73 96 ALA B CA 1
ATOM 867 C C . ALA B 2 73 ? -22.167 -3.243 -6.114 1.00 22.16 96 ALA B C 1
ATOM 868 O O . ALA B 2 73 ? -21.028 -3.124 -6.553 1.00 23.41 96 ALA B O 1
ATOM 871 N N . TYR B 2 74 ? -22.569 -4.283 -5.390 1.00 20.83 97 TYR B N 1
ATOM 872 C CA . TYR B 2 74 ? -21.669 -5.363 -4.995 1.00 17.92 97 TYR B CA 1
ATOM 873 C C . TYR B 2 74 ? -22.054 -6.739 -5.504 1.00 16.09 97 TYR B C 1
ATOM 874 O O . TYR B 2 74 ? -23.213 -7.003 -5.810 1.00 20.77 97 TYR B O 1
ATOM 885 N N . LYS B 2 75 ? -21.061 -7.618 -5.570 1.00 16.61 98 LYS B N 1
ATOM 886 C CA . LYS B 2 75 ? -21.280 -8.993 -5.969 1.00 18.48 98 LYS B CA 1
ATOM 887 C C . LYS B 2 75 ? -21.083 -9.784 -4.679 1.00 16.92 98 LYS B C 1
ATOM 888 O O . LYS B 2 75 ? -20.079 -9.601 -3.985 1.00 17.74 98 LYS B O 1
ATOM 898 N N . THR B 2 76 ? -22.044 -10.646 -4.355 1.00 17.44 99 THR B N 1
ATOM 899 C CA . THR B 2 76 ? -21.986 -11.451 -3.136 1.00 14.53 99 THR B CA 1
ATOM 900 C C . THR B 2 76 ? -21.503 -12.888 -3.359 1.00 14.91 99 THR B C 1
ATOM 901 O O . THR B 2 76 ? -22.061 -13.616 -4.171 1.00 15.90 99 THR B O 1
ATOM 907 N N . THR B 2 77 ? -20.472 -13.287 -2.615 1.00 16.82 100 THR B N 1
ATOM 908 C CA . THR B 2 77 ? -19.890 -14.632 -2.703 1.00 17.48 100 THR B CA 1
ATOM 909 C C . THR B 2 77 ? -19.715 -15.265 -1.315 1.00 18.62 100 THR B C 1
ATOM 910 O O . THR B 2 77 ? -18.959 -14.754 -0.482 1.00 15.40 100 THR B O 1
ATOM 916 N N . GLN B 2 78 ? -20.410 -16.378 -1.069 1.00 21.17 101 GLN B N 1
ATOM 917 C CA . GLN B 2 78 ? -20.315 -17.070 0.223 1.00 25.00 101 GLN B CA 1
ATOM 918 C C . GLN B 2 78 ? -19.264 -18.162 0.141 1.00 24.73 101 GLN B C 1
ATOM 919 O O . GLN B 2 78 ? -19.017 -18.706 -0.927 1.00 26.45 101 GLN B O 1
ATOM 928 N N . ALA B 2 79 ? -18.649 -18.478 1.276 1.00 25.11 102 ALA B N 1
ATOM 929 C CA . ALA B 2 79 ? -17.613 -19.498 1.325 1.00 23.69 102 ALA B CA 1
ATOM 930 C C . ALA B 2 79 ? -17.158 -19.769 2.756 1.00 23.38 102 ALA B C 1
ATOM 931 O O . ALA B 2 79 ? -17.567 -19.091 3.699 1.00 23.09 102 ALA B O 1
ATOM 934 N N . ASN B 2 80 ? -16.306 -20.774 2.905 1.00 23.87 103 ASN B N 1
ATOM 935 C CA . ASN B 2 80 ? -15.766 -21.143 4.201 1.00 23.04 103 ASN B CA 1
ATOM 936 C C . ASN B 2 80 ? -14.258 -21.198 4.087 1.00 22.80 103 ASN B C 1
ATOM 937 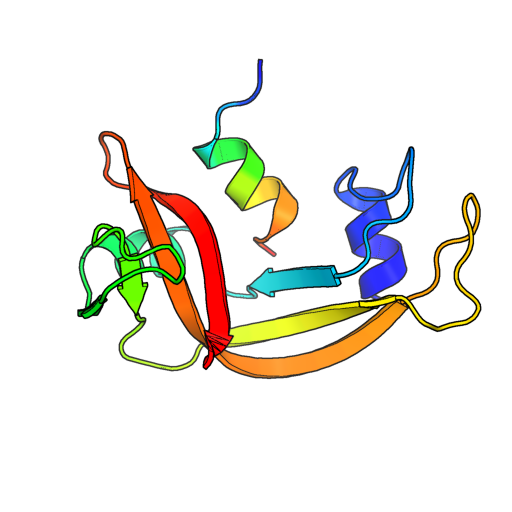O O . ASN B 2 80 ? -13.717 -22.005 3.348 1.00 25.26 103 ASN B O 1
ATOM 945 N N . LYS B 2 81 ? -13.574 -20.320 4.800 1.00 22.68 104 LYS B N 1
ATOM 946 C CA . LYS B 2 81 ? -12.127 -20.329 4.757 1.00 21.50 104 LYS B CA 1
ATOM 947 C C . LYS B 2 81 ? -11.519 -19.898 6.075 1.00 20.27 104 LYS B C 1
ATOM 948 O O . LYS B 2 81 ? -12.214 -19.437 6.978 1.00 18.42 104 LYS B O 1
ATOM 958 N N . HIS B 2 82 ? -10.208 -20.082 6.175 1.00 17.48 105 HIS B N 1
ATOM 959 C CA . HIS B 2 82 ? -9.467 -19.697 7.354 1.00 16.30 105 HIS B CA 1
ATOM 960 C C . HIS B 2 82 ? -9.329 -18.197 7.279 1.00 18.76 105 HIS B C 1
ATOM 961 O O . HIS B 2 82 ? -9.160 -17.644 6.195 1.00 20.92 105 HIS B O 1
ATOM 971 N N . ILE B 2 83 ? -9.411 -17.530 8.421 1.00 17.08 106 ILE B N 1
ATOM 972 C CA . ILE B 2 83 ? -9.257 -16.087 8.431 1.00 16.01 106 ILE B CA 1
ATOM 973 C C . ILE B 2 83 ? -7.924 -15.766 9.092 1.00 17.26 106 ILE B C 1
ATOM 974 O O . ILE B 2 83 ? -7.440 -16.521 9.939 1.00 19.65 106 ILE B O 1
ATOM 980 N N . ILE B 2 84 ? -7.316 -14.665 8.675 1.00 16.75 107 ILE B N 1
ATOM 981 C CA . ILE B 2 84 ? -6.045 -14.238 9.228 1.00 15.57 107 ILE B CA 1
ATOM 982 C C . ILE B 2 84 ? -6.318 -12.846 9.753 1.00 16.44 107 ILE B C 1
ATOM 983 O O . ILE B 2 84 ? -6.765 -11.975 9.008 1.00 15.40 107 ILE B O 1
ATOM 989 N N . VAL B 2 85 ? -6.067 -12.643 11.039 1.00 18.29 108 VAL B N 1
ATOM 990 C CA . VAL B 2 85 ? -6.294 -11.347 11.658 1.00 18.22 108 VAL B CA 1
ATOM 991 C C . VAL B 2 85 ? -5.035 -10.875 12.371 1.00 15.21 108 VAL B C 1
ATOM 992 O O . VAL B 2 85 ? -4.221 -11.693 12.791 1.00 17.66 108 VAL B O 1
ATOM 997 N N . ALA B 2 86 ? -4.868 -9.561 12.489 1.00 11.71 109 ALA B N 1
ATOM 998 C CA . ALA B 2 86 ? -3.729 -9.001 13.204 1.00 12.12 109 ALA B CA 1
ATOM 999 C C . ALA B 2 86 ? -4.283 -8.631 14.566 1.00 16.18 109 ALA B C 1
ATOM 1000 O O . ALA B 2 86 ? -5.350 -8.039 14.654 1.00 16.79 109 ALA B O 1
ATOM 1003 N N . CYS B 2 87 ? -3.569 -8.974 15.626 1.00 17.65 110 CYS B N 1
ATOM 1004 C CA . CYS B 2 87 ? -4.037 -8.660 16.963 1.00 19.18 110 CYS B CA 1
ATOM 1005 C C . CYS B 2 87 ? -3.163 -7.658 17.692 1.00 22.79 110 CYS B C 1
ATOM 1006 O O . CYS B 2 87 ? -1.954 -7.588 17.488 1.00 25.80 110 CYS B O 1
ATOM 1010 N N . GLU B 2 88 ? -3.796 -6.877 18.551 1.00 27.89 111 GLU B N 1
ATOM 1011 C CA . GLU B 2 88 ? -3.098 -5.865 19.317 1.00 32.42 111 GLU B CA 1
ATOM 1012 C C . GLU B 2 88 ? -3.917 -5.546 20.554 1.00 34.52 111 GLU B C 1
ATOM 1013 O O . GLU B 2 88 ? -5.101 -5.874 20.630 1.00 33.37 111 GLU B O 1
ATOM 1020 N N . GLY B 2 89 ? -3.270 -4.912 21.526 1.00 37.47 112 GLY B N 1
ATOM 1021 C CA . GLY B 2 89 ? -3.951 -4.521 22.741 1.00 35.07 112 GLY B CA 1
ATOM 1022 C C . GLY B 2 89 ? -3.996 -5.554 23.841 1.00 36.03 112 GLY B C 1
ATOM 1023 O O . GLY B 2 89 ? -3.351 -6.604 23.773 1.00 36.23 112 GLY B O 1
ATOM 1025 N N . ASN B 2 90 ? -4.777 -5.221 24.864 1.00 37.21 113 ASN B N 1
ATOM 1026 C CA . ASN B 2 90 ? -4.981 -6.059 26.036 1.00 40.52 113 ASN B CA 1
ATOM 1027 C C . ASN B 2 90 ? -6.406 -5.767 26.495 1.00 40.13 113 ASN B C 1
ATOM 1028 O O . ASN B 2 90 ? -6.701 -4.673 26.976 1.00 42.95 113 ASN B O 1
ATOM 1036 N N . PRO B 2 91 ? -7.309 -6.748 26.357 1.00 39.07 114 PRO B N 1
ATOM 1037 C CA . PRO B 2 91 ? -7.004 -8.070 25.801 1.00 36.60 114 PRO B CA 1
ATOM 1038 C C . PRO B 2 91 ? -6.505 -8.035 24.364 1.00 33.05 114 PRO B C 1
ATOM 1039 O O . PRO B 2 91 ? -6.790 -7.103 23.611 1.00 32.46 114 PRO B O 1
ATOM 1043 N N . TYR B 2 92 ? -5.746 -9.065 24.010 1.00 28.46 115 TYR B N 1
ATOM 1044 C CA . TYR B 2 92 ? -5.203 -9.221 22.672 1.00 26.18 115 TYR B CA 1
ATOM 1045 C C . TYR B 2 92 ? -6.393 -9.554 21.781 1.00 23.04 115 TYR B C 1
ATOM 1046 O O . TYR B 2 92 ? -6.835 -10.698 21.736 1.00 25.81 115 TYR B O 1
ATOM 1057 N N . VAL B 2 93 ? -6.914 -8.554 21.084 1.00 21.45 116 VAL B N 1
ATOM 1058 C CA . VAL B 2 93 ? -8.068 -8.748 20.215 1.00 19.84 116 VAL B CA 1
ATOM 1059 C C . VAL B 2 93 ? -7.750 -8.352 18.783 1.00 19.92 116 VAL B C 1
ATOM 1060 O O . VAL B 2 93 ? -6.789 -7.621 18.531 1.00 18.07 116 VAL B O 1
ATOM 1065 N N . PRO B 2 94 ? -8.555 -8.841 17.823 1.00 20.87 117 PRO B N 1
ATOM 1066 C CA . PRO B 2 94 ? -8.346 -8.519 16.406 1.00 23.01 117 PRO B CA 1
ATOM 1067 C C . PRO B 2 94 ? -8.622 -7.032 16.137 1.00 25.91 117 PRO B C 1
ATOM 1068 O O . PRO B 2 94 ? -9.635 -6.493 16.600 1.00 24.77 117 PRO B O 1
ATOM 1072 N N . VAL B 2 95 ? -7.720 -6.377 15.404 1.00 26.82 118 VAL B N 1
ATOM 1073 C CA . VAL B 2 95 ? -7.874 -4.960 15.069 1.00 25.10 118 VAL B CA 1
ATOM 1074 C C . VAL B 2 95 ? -7.894 -4.751 13.559 1.00 24.99 118 VAL B C 1
ATOM 1075 O O . VAL B 2 95 ? -8.320 -3.705 13.079 1.00 26.32 118 VAL B O 1
ATOM 1080 N N . HIS B 2 96 ? -7.426 -5.756 12.824 1.00 26.73 119 HIS B N 1
ATOM 1081 C CA . HIS B 2 96 ? -7.371 -5.702 11.368 1.00 29.69 119 HIS B CA 1
ATOM 1082 C C . HIS B 2 96 ? -7.668 -7.054 10.724 1.00 29.47 119 HIS B C 1
ATOM 1083 O O . HIS B 2 96 ? -7.325 -8.100 11.274 1.00 30.03 119 HIS B O 1
ATOM 1093 N N . PHE B 2 97 ? -8.296 -7.024 9.553 1.00 26.99 120 PHE B N 1
ATOM 1094 C CA . PHE B 2 97 ? -8.593 -8.241 8.811 1.00 27.39 120 PHE B CA 1
ATOM 1095 C C . PHE B 2 97 ? -7.517 -8.313 7.736 1.00 27.79 120 PHE B C 1
ATOM 1096 O O . PHE B 2 97 ? -7.449 -7.444 6.875 1.00 28.06 120 PHE B O 1
ATOM 1105 N N . ASP B 2 98 ? -6.674 -9.339 7.789 1.00 29.91 121 ASP B N 1
ATOM 1106 C CA . ASP B 2 98 ? -5.584 -9.474 6.827 1.00 33.40 121 ASP B CA 1
ATOM 1107 C C . ASP B 2 98 ? -5.922 -10.275 5.578 1.00 34.68 121 ASP B C 1
ATOM 1108 O O . ASP B 2 98 ? -5.457 -9.941 4.485 1.00 34.28 121 ASP B O 1
ATOM 1114 N N . ALA B 2 99 ? -6.717 -11.330 5.738 1.00 36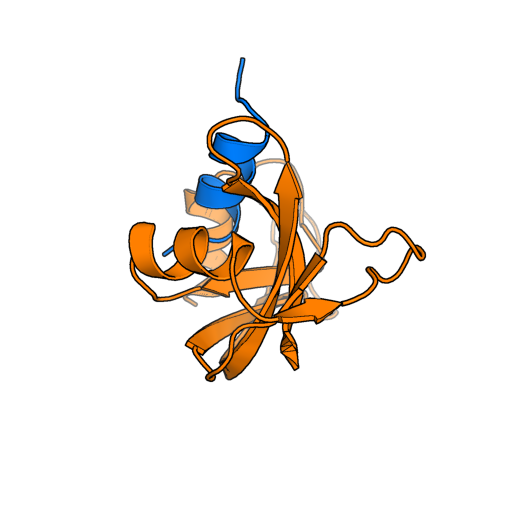.62 122 ALA B N 1
ATOM 1115 C CA . ALA B 2 99 ? -7.107 -12.165 4.602 1.00 35.51 122 ALA B CA 1
ATOM 1116 C C . ALA B 2 99 ? -7.836 -13.425 5.027 1.00 34.16 122 ALA B C 1
ATOM 1117 O O . ALA B 2 99 ? -8.054 -13.663 6.212 1.00 32.38 122 ALA B O 1
ATOM 1120 N N . SER B 2 100 ? -8.209 -14.226 4.036 1.00 38.30 123 SER B N 1
ATOM 1121 C CA . SER B 2 100 ? -8.890 -15.492 4.262 1.00 43.29 123 SER B CA 1
ATOM 1122 C C . SER B 2 100 ? -8.400 -16.490 3.215 1.00 45.02 123 SER B C 1
ATOM 1123 O O . SER B 2 100 ? -8.508 -16.234 2.016 1.00 49.71 123 SER B O 1
ATOM 1128 N N . VAL B 2 101 ? -7.848 -17.614 3.666 1.00 45.04 124 VAL B N 1
ATOM 1129 C CA . VAL B 2 101 ? -7.343 -18.641 2.758 1.00 45.44 124 VAL B CA 1
ATOM 1130 C C . VAL B 2 101 ? -8.358 -19.775 2.565 1.00 46.35 124 VAL B C 1
ATOM 1131 O O . VAL B 2 101 ? -8.448 -20.679 3.422 1.00 49.30 124 VAL B O 1
#

GO terms:
  GO:0005515 protein binding (F, IPI)

CATH classification: 3.10.130.10

Radius of gyration: 14.39 Å; Cα contacts (8 Å, |Δi|>4): 231; chains: 2; bounding box: 34×33×39 Å

Sequence (115 aa):
KETAAAKMERQHLDNYCNQMMKSRNLTKDRCKPVNTFVHESLADVQAVCSQKNVACKNGQTNCYQSYSTMSITDCRETGSSKYPNCAYKTTQANKHIIVACEGNPYVPVHFDASV

Foldseek 3Di:
DADPVRVCCVVDPD/DVQVVVCCVVVNQVPHADFKDKDFPDDQVLQFVQQPAAFDAFPVRHTQKGKDPFWTKMKIWGFDPPADPPRTDTDIDIDIFIWMFGFDDVVTGGDGTRDTD

Secondary structure (DSSP, 8-state):
---HHHHHHHHHB-/-HHHHHHHHTTSSSSS--SEEEEE-S-HHHHHGGGGSEEE--TTS-S-EEE-SS-EEEEEEEE-TT-BTTB--EEEEEEEE-EEEEEETTTTEEEEEEEE-

Organism: Bos taurus (NCBI:txid9913)

B-factor: mean 25.92, std 12.25, range [2.0, 100.0]